Protein AF-A0A928BAE7-F1 (afdb_monomer_lite)

Foldseek 3Di:
DPPVVVVVLQVVCVVVVHGSVVVVVVQVVVCVVVVHRPDDPDDDPPPPPVVVVVVVVVVVQVVCVVVVNPPDDPVRVVVVVVVVVVPD

Secondary structure (DSSP, 8-state):
--HHHHHHHHHHHHHTTS-HHHHHHHHHHHHHHHTS-SS------TT-HHHHHHHHHHHHHHHHHHTT-TT--HHHHHHHHHHHHH--

Radius of gyration: 29.23 Å; chains: 1; bounding box: 53×34×72 Å

Structure (mmCIF, N/CA/C/O backbone):
data_AF-A0A928BAE7-F1
#
_entry.id   AF-A0A928BAE7-F1
#
loop_
_atom_site.group_PDB
_atom_site.id
_atom_site.type_symbol
_atom_site.label_atom_id
_atom_site.label_alt_id
_atom_site.label_comp_id
_atom_site.label_asym_id
_atom_site.label_entity_id
_atom_site.label_seq_id
_atom_site.pdbx_PDB_ins_code
_atom_site.Cartn_x
_atom_site.Cartn_y
_atom_site.Cartn_z
_atom_site.occupancy
_atom_site.B_iso_or_equiv
_atom_site.auth_seq_id
_atom_site.auth_comp_id
_atom_site.auth_asym_id
_atom_site.auth_atom_id
_atom_site.pdbx_PDB_model_num
ATOM 1 N N . MET A 1 1 ? 12.984 9.110 -6.424 1.00 62.44 1 MET A N 1
ATOM 2 C CA . MET A 1 1 ? 13.095 7.801 -5.752 1.00 62.44 1 MET A CA 1
ATOM 3 C C . MET A 1 1 ? 14.317 7.865 -4.876 1.00 62.44 1 MET A C 1
ATOM 5 O O . MET A 1 1 ? 15.324 8.388 -5.338 1.00 62.44 1 MET A O 1
ATOM 9 N N . ASP A 1 2 ? 14.191 7.405 -3.637 1.00 84.81 2 ASP A N 1
ATOM 10 C CA . ASP A 1 2 ? 15.348 7.198 -2.773 1.00 84.81 2 ASP A CA 1
ATOM 11 C C . ASP A 1 2 ? 16.327 6.217 -3.451 1.00 84.81 2 ASP A C 1
ATOM 13 O O . ASP A 1 2 ? 15.896 5.334 -4.204 1.00 84.81 2 ASP A O 1
ATOM 17 N N . ALA A 1 3 ? 17.629 6.407 -3.243 1.00 86.88 3 ALA A N 1
ATOM 18 C CA . ALA A 1 3 ? 18.663 5.536 -3.790 1.00 86.88 3 ALA A CA 1
ATOM 19 C C . ALA A 1 3 ? 18.530 4.102 -3.253 1.00 86.88 3 ALA A C 1
ATOM 21 O O . ALA A 1 3 ? 18.730 3.153 -4.012 1.00 86.88 3 ALA A O 1
ATOM 22 N N . GLU A 1 4 ? 18.117 3.946 -1.993 1.00 90.31 4 GLU A N 1
ATOM 23 C CA . GLU A 1 4 ? 17.873 2.636 -1.376 1.00 90.31 4 GLU A CA 1
ATOM 24 C C . GLU A 1 4 ? 16.678 1.932 -2.030 1.00 90.31 4 GLU A C 1
ATOM 26 O O . GLU A 1 4 ? 16.804 0.811 -2.523 1.00 90.31 4 GLU A O 1
ATOM 31 N N . LEU A 1 5 ? 15.552 2.640 -2.169 1.00 91.44 5 LEU A N 1
ATOM 32 C CA . LEU A 1 5 ? 14.344 2.116 -2.817 1.00 91.44 5 LEU A CA 1
ATOM 33 C C . LEU A 1 5 ? 14.604 1.687 -4.269 1.00 91.44 5 LEU A C 1
ATOM 35 O O . LEU A 1 5 ? 14.045 0.701 -4.752 1.00 91.44 5 LEU A O 1
ATOM 39 N N . LYS A 1 6 ? 15.453 2.431 -4.987 1.00 89.50 6 LYS A N 1
ATOM 40 C CA . LYS A 1 6 ? 15.852 2.067 -6.347 1.00 89.50 6 LYS A CA 1
ATOM 41 C C . LYS A 1 6 ? 16.666 0.770 -6.367 1.00 89.50 6 LYS A C 1
ATOM 43 O O . LYS A 1 6 ? 16.412 -0.064 -7.232 1.00 89.50 6 LYS A O 1
ATOM 48 N N . ALA A 1 7 ? 17.608 0.599 -5.441 1.00 92.00 7 ALA A N 1
ATOM 49 C CA . ALA A 1 7 ? 18.430 -0.605 -5.365 1.00 92.00 7 ALA A CA 1
ATOM 50 C C . ALA A 1 7 ? 17.588 -1.853 -5.048 1.00 92.00 7 ALA A C 1
ATOM 52 O O . ALA A 1 7 ? 17.773 -2.894 -5.678 1.00 92.00 7 ALA A O 1
ATOM 53 N N . GLU A 1 8 ? 16.622 -1.739 -4.132 1.00 93.31 8 GLU A N 1
ATOM 54 C CA . GLU A 1 8 ? 15.675 -2.820 -3.830 1.00 93.31 8 GLU A CA 1
ATOM 55 C C . GLU A 1 8 ? 14.819 -3.191 -5.046 1.00 93.31 8 GLU A C 1
ATOM 57 O O . GLU A 1 8 ? 14.673 -4.370 -5.375 1.00 93.31 8 GLU A O 1
ATOM 62 N N . PHE A 1 9 ? 14.292 -2.186 -5.751 1.00 92.31 9 PHE A N 1
ATOM 63 C CA . PHE A 1 9 ? 13.493 -2.409 -6.953 1.00 92.31 9 PHE A CA 1
ATOM 64 C C . PHE A 1 9 ? 14.304 -3.045 -8.088 1.00 92.31 9 PHE A C 1
ATOM 66 O O . PHE A 1 9 ? 13.809 -3.955 -8.755 1.00 92.31 9 PHE A O 1
ATOM 73 N N . ASP A 1 10 ? 15.542 -2.591 -8.307 1.00 92.69 10 ASP A N 1
ATOM 74 C CA . ASP A 1 10 ? 16.428 -3.142 -9.336 1.00 92.69 10 ASP A CA 1
ATOM 75 C C . ASP A 1 10 ? 16.742 -4.621 -9.041 1.00 92.69 10 ASP A C 1
ATOM 77 O O . ASP A 1 10 ? 16.571 -5.464 -9.924 1.00 92.69 10 ASP A O 1
ATOM 81 N N . LYS A 1 11 ? 17.071 -4.960 -7.785 1.00 94.94 11 LYS A N 1
ATOM 82 C CA . LYS A 1 11 ? 17.305 -6.348 -7.352 1.00 94.94 11 LYS A CA 1
ATOM 83 C C . LYS A 1 11 ? 16.077 -7.240 -7.566 1.00 94.94 11 LYS A C 1
ATOM 85 O O . LYS A 1 11 ? 16.200 -8.344 -8.091 1.00 94.94 11 LYS A O 1
ATOM 90 N N . LEU A 1 12 ? 14.887 -6.757 -7.209 1.00 94.69 12 LEU A N 1
ATOM 91 C CA . LEU A 1 12 ? 13.639 -7.496 -7.419 1.00 94.69 12 LEU A CA 1
ATOM 92 C C . LEU A 1 12 ? 13.368 -7.749 -8.912 1.00 94.69 12 LEU A C 1
ATOM 94 O O . LEU A 1 12 ? 12.932 -8.830 -9.303 1.00 94.69 12 LEU A O 1
ATOM 98 N N . CYS A 1 13 ? 13.632 -6.756 -9.763 1.00 93.62 13 CYS A N 1
ATOM 99 C CA . CYS A 1 13 ? 13.467 -6.913 -11.206 1.00 93.62 13 CYS A CA 1
ATOM 100 C C . CYS A 1 13 ? 14.426 -7.975 -11.770 1.00 93.62 13 CYS A C 1
ATOM 102 O O . CYS A 1 13 ? 14.008 -8.790 -12.597 1.00 93.62 13 CYS A O 1
ATOM 104 N N . GLU A 1 14 ? 15.672 -8.012 -11.287 1.00 94.19 14 GLU A N 1
ATOM 105 C CA . GLU A 1 14 ? 16.656 -9.038 -11.649 1.00 94.19 14 GLU A CA 1
ATOM 106 C C . GLU A 1 14 ? 16.208 -10.447 -11.234 1.00 94.19 14 GLU A C 1
ATOM 108 O O . GLU A 1 14 ? 16.317 -11.372 -12.040 1.00 94.19 14 GLU A O 1
ATOM 113 N N . GLU A 1 15 ? 15.624 -10.612 -10.041 1.00 95.50 15 GLU A N 1
ATOM 114 C CA . GLU A 1 15 ? 15.027 -11.885 -9.594 1.00 95.50 15 GLU A CA 1
ATOM 115 C C . GLU A 1 15 ? 13.890 -12.351 -10.521 1.00 95.50 15 GLU A C 1
ATOM 117 O O . GLU A 1 15 ? 13.718 -13.548 -10.758 1.00 95.50 15 GLU A O 1
ATOM 122 N N . PHE A 1 16 ? 13.144 -11.413 -11.109 1.00 91.81 16 PHE A N 1
ATOM 123 C CA . PHE A 1 16 ? 12.113 -11.697 -12.112 1.00 91.81 16 PHE A CA 1
ATOM 124 C C . PHE A 1 16 ? 12.653 -11.849 -13.542 1.00 91.81 16 PHE A C 1
ATOM 126 O O . PHE A 1 16 ? 11.872 -12.072 -14.471 1.00 91.81 16 PHE A O 1
ATOM 133 N N . GLY A 1 17 ? 13.969 -11.736 -13.745 1.00 94.25 17 GLY A N 1
ATOM 134 C CA . GLY A 1 17 ? 14.608 -11.865 -15.053 1.00 94.25 17 GLY A CA 1
ATOM 135 C C . GLY A 1 17 ? 14.296 -10.711 -16.009 1.00 94.25 17 GLY A C 1
ATOM 136 O O . GLY A 1 17 ? 14.304 -10.903 -17.226 1.00 94.25 17 GLY A O 1
ATOM 137 N N . MET A 1 18 ? 13.991 -9.516 -15.490 1.00 94.88 18 MET A N 1
ATOM 138 C CA . MET A 1 18 ? 13.696 -8.332 -16.301 1.00 94.88 18 MET A CA 1
ATOM 139 C C . MET A 1 18 ? 14.395 -7.077 -15.778 1.00 94.88 18 MET A C 1
ATOM 141 O O . MET A 1 18 ? 14.801 -6.992 -14.630 1.00 94.88 18 MET A O 1
ATOM 145 N N . SER A 1 19 ? 14.526 -6.055 -16.622 1.00 93.44 19 SER A N 1
ATOM 146 C CA . SER A 1 19 ? 15.057 -4.767 -16.170 1.00 93.44 19 SER A CA 1
ATOM 147 C C . SER A 1 19 ? 13.982 -3.925 -15.481 1.00 93.44 19 SER A C 1
ATOM 149 O O . SER A 1 19 ? 12.803 -3.989 -15.842 1.00 93.44 19 SER A O 1
ATOM 151 N N . ALA A 1 20 ? 14.400 -3.038 -14.578 1.00 92.00 20 ALA A N 1
ATOM 152 C CA . ALA A 1 20 ? 13.530 -2.037 -13.958 1.00 92.00 20 ALA A CA 1
ATOM 153 C C . ALA A 1 20 ? 12.729 -1.214 -14.984 1.00 92.00 20 ALA A C 1
ATOM 155 O O . ALA A 1 20 ? 11.538 -0.960 -14.806 1.00 92.00 20 ALA A O 1
ATOM 156 N N . ASN A 1 21 ? 13.352 -0.863 -16.115 1.00 93.12 21 ASN A N 1
ATOM 157 C CA . ASN A 1 21 ? 12.673 -0.168 -17.209 1.00 93.12 21 ASN A CA 1
ATOM 158 C C . ASN A 1 21 ? 11.569 -1.030 -17.849 1.00 93.12 21 ASN A C 1
ATOM 160 O O . ASN A 1 21 ? 10.514 -0.526 -18.231 1.00 93.12 21 ASN A O 1
ATOM 164 N N . THR A 1 22 ? 11.778 -2.343 -17.958 1.00 95.38 22 THR A N 1
ATOM 165 C CA . THR A 1 22 ? 10.763 -3.270 -18.480 1.00 95.38 22 THR A CA 1
ATOM 166 C C . THR A 1 22 ? 9.574 -3.366 -17.528 1.00 95.38 22 THR A C 1
ATOM 168 O O . THR A 1 22 ? 8.435 -3.186 -17.964 1.00 95.38 22 THR A O 1
ATOM 171 N N . ALA A 1 23 ? 9.830 -3.554 -16.230 1.00 93.88 23 ALA A N 1
ATOM 172 C CA . ALA A 1 23 ? 8.796 -3.597 -15.196 1.00 93.88 23 ALA A CA 1
ATOM 173 C C . ALA A 1 23 ? 7.968 -2.299 -15.163 1.00 93.88 23 ALA A C 1
ATOM 175 O O . ALA A 1 23 ? 6.734 -2.337 -15.174 1.00 93.88 23 ALA A O 1
ATOM 176 N N . PHE A 1 24 ? 8.634 -1.143 -15.240 1.00 93.56 24 PHE A N 1
ATOM 177 C CA . PHE A 1 24 ? 7.968 0.157 -15.299 1.00 93.56 24 PHE A CA 1
ATOM 178 C C . PHE A 1 24 ? 7.078 0.306 -16.543 1.00 93.56 24 PHE A C 1
ATOM 180 O O . PHE A 1 24 ? 5.929 0.740 -16.449 1.00 93.56 24 PHE A O 1
ATOM 187 N N . ASN A 1 25 ? 7.557 -0.117 -17.715 1.00 94.75 25 ASN A N 1
ATOM 188 C CA . ASN A 1 25 ? 6.761 -0.078 -18.943 1.00 94.75 25 ASN A CA 1
ATOM 189 C C . ASN A 1 25 ? 5.519 -0.983 -18.875 1.00 94.75 25 ASN A C 1
ATOM 191 O O . ASN A 1 25 ? 4.459 -0.613 -19.387 1.00 94.75 25 ASN A O 1
ATOM 195 N N . ILE A 1 26 ? 5.620 -2.154 -18.240 1.00 95.00 26 ILE A N 1
ATOM 196 C CA . ILE A 1 26 ? 4.472 -3.045 -18.002 1.00 95.00 26 ILE A CA 1
ATOM 197 C C . ILE A 1 26 ? 3.449 -2.366 -17.083 1.00 95.00 26 ILE A C 1
ATOM 199 O O . ILE A 1 26 ? 2.247 -2.380 -17.381 1.00 95.00 26 ILE A O 1
ATOM 203 N N . TYR A 1 27 ? 3.918 -1.729 -16.008 1.00 94.25 27 TYR A N 1
ATOM 204 C CA . TYR A 1 27 ? 3.075 -0.968 -15.089 1.00 94.25 27 TYR A CA 1
ATOM 205 C C . TYR A 1 27 ? 2.307 0.146 -15.816 1.00 94.25 27 TYR A C 1
ATOM 207 O O . TYR A 1 27 ? 1.075 0.163 -15.784 1.00 94.25 27 TYR A O 1
ATOM 215 N N . VAL A 1 28 ? 3.004 1.014 -16.559 1.00 96.19 28 VAL A N 1
ATOM 216 C CA . VAL A 1 28 ? 2.388 2.135 -17.293 1.00 96.19 28 VAL A CA 1
ATOM 217 C C . VAL A 1 28 ? 1.355 1.642 -18.309 1.00 96.19 28 VAL A C 1
ATOM 219 O O . VAL A 1 28 ? 0.238 2.161 -18.362 1.00 96.19 28 VAL A O 1
ATOM 222 N N . LYS A 1 29 ? 1.671 0.591 -19.077 1.00 95.94 29 LYS A N 1
ATOM 223 C CA . LYS A 1 29 ? 0.713 -0.015 -20.020 1.00 95.94 29 LYS A CA 1
ATOM 224 C C . LYS A 1 29 ? -0.536 -0.539 -19.312 1.00 95.94 29 LYS A C 1
ATOM 226 O O . LYS A 1 29 ? -1.640 -0.410 -19.840 1.00 95.94 29 LYS A O 1
ATOM 231 N N . THR A 1 30 ? -0.378 -1.112 -18.123 1.00 95.56 30 THR A N 1
ATOM 232 C CA . THR A 1 30 ? -1.499 -1.625 -17.327 1.00 95.56 30 THR A CA 1
ATOM 233 C C . THR A 1 30 ? -2.384 -0.492 -16.818 1.00 95.56 30 THR A C 1
ATOM 235 O O . THR A 1 30 ? -3.605 -0.583 -16.955 1.00 95.56 30 THR A O 1
ATOM 238 N N . VAL A 1 31 ? -1.784 0.600 -16.334 1.00 96.75 31 VAL A N 1
ATOM 239 C CA . VAL A 1 31 ? -2.505 1.807 -15.899 1.00 96.75 31 VAL A CA 1
ATOM 240 C C . VAL A 1 31 ? -3.316 2.410 -17.044 1.00 96.75 31 VAL A C 1
ATOM 242 O O . VAL A 1 31 ? -4.506 2.672 -16.881 1.00 96.75 31 VAL A O 1
ATOM 245 N N . ILE A 1 32 ? -2.711 2.568 -18.226 1.00 96.69 32 ILE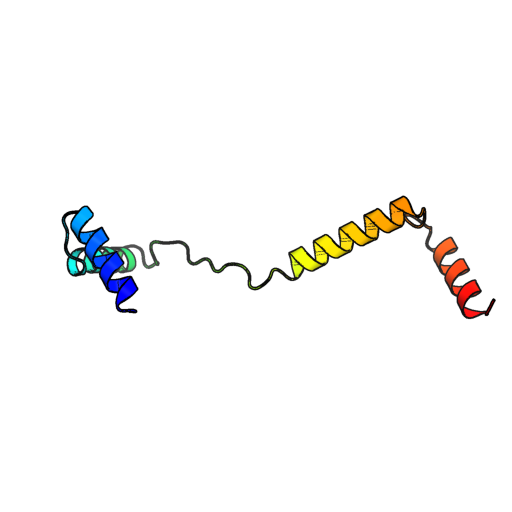 A N 1
ATOM 246 C CA . ILE A 1 32 ? -3.390 3.115 -19.412 1.00 96.69 32 ILE A CA 1
ATOM 247 C C . ILE A 1 32 ? -4.544 2.204 -19.845 1.00 96.69 32 ILE A C 1
ATOM 249 O O . ILE A 1 32 ? -5.655 2.679 -20.081 1.00 96.69 32 ILE A O 1
ATOM 253 N N . ARG A 1 33 ? -4.301 0.888 -19.918 1.00 96.50 33 ARG A N 1
ATOM 254 C CA . ARG A 1 33 ? -5.298 -0.095 -20.365 1.00 96.50 33 ARG A CA 1
ATOM 255 C C . ARG A 1 33 ? -6.502 -0.174 -19.431 1.00 96.50 33 ARG A C 1
ATOM 257 O O . ARG A 1 33 ? -7.619 -0.338 -19.908 1.00 96.50 33 ARG A O 1
ATOM 264 N N . GLN A 1 34 ? -6.280 -0.083 -18.120 1.00 95.50 34 GLN A N 1
ATOM 265 C CA . GLN A 1 34 ? -7.345 -0.205 -17.121 1.00 95.50 34 GLN A CA 1
ATOM 266 C C . GLN A 1 34 ? -7.912 1.145 -16.662 1.00 95.50 34 GLN A C 1
ATOM 268 O O . GLN A 1 34 ? -8.885 1.158 -15.914 1.00 95.50 34 GLN A O 1
ATOM 273 N N . ARG A 1 35 ? -7.311 2.269 -17.081 1.00 94.06 35 ARG A N 1
ATOM 274 C CA . ARG A 1 35 ? -7.630 3.633 -16.615 1.00 94.06 35 ARG A CA 1
ATOM 275 C C . ARG A 1 35 ? -7.680 3.758 -15.084 1.00 94.06 35 ARG A C 1
ATOM 277 O O . ARG A 1 35 ? -8.469 4.526 -14.544 1.00 94.06 35 ARG A O 1
ATOM 284 N N . ARG A 1 36 ? -6.844 2.987 -14.388 1.00 92.81 36 ARG A N 1
ATOM 285 C CA . ARG A 1 36 ? -6.721 2.981 -12.925 1.00 92.81 36 ARG A CA 1
ATOM 286 C C . ARG A 1 36 ? -5.340 2.494 -12.512 1.00 92.81 36 ARG A C 1
ATOM 288 O O . ARG A 1 36 ? -4.661 1.817 -13.282 1.00 92.81 36 ARG A O 1
ATOM 295 N N . ILE A 1 37 ? -4.964 2.782 -11.277 1.00 93.75 37 ILE A N 1
ATOM 296 C CA . ILE A 1 37 ? -3.751 2.245 -10.670 1.00 93.75 37 ILE A CA 1
ATOM 297 C C . ILE A 1 37 ? -3.988 0.767 -10.291 1.00 93.75 37 ILE A C 1
ATOM 299 O O . ILE A 1 37 ? -4.992 0.469 -9.644 1.00 93.75 37 ILE A O 1
ATOM 303 N N . PRO A 1 38 ? -3.132 -0.185 -10.720 1.00 90.25 38 PRO A N 1
ATOM 304 C CA . PRO A 1 38 ? -3.332 -1.624 -10.519 1.00 90.25 38 PRO A CA 1
ATOM 305 C C . PRO A 1 38 ? -2.941 -2.111 -9.111 1.00 90.25 38 PRO A C 1
ATOM 307 O O . PRO A 1 38 ? -2.502 -3.245 -8.950 1.00 90.25 38 PRO A O 1
ATOM 310 N N . PHE A 1 39 ? -3.095 -1.263 -8.099 1.00 88.00 39 PHE A N 1
ATOM 311 C CA . PHE A 1 39 ? -2.940 -1.591 -6.686 1.00 88.00 39 PHE A CA 1
ATOM 312 C C . PHE A 1 39 ? -3.928 -0.753 -5.868 1.00 88.00 39 PHE A C 1
ATOM 314 O O . PHE A 1 39 ? -4.378 0.301 -6.326 1.00 88.00 39 PHE A O 1
ATOM 321 N N . ALA A 1 40 ? -4.300 -1.240 -4.685 1.00 86.44 40 ALA A N 1
ATOM 322 C CA . ALA A 1 40 ? -5.134 -0.480 -3.764 1.00 86.44 40 ALA A CA 1
ATOM 323 C C . ALA A 1 40 ? -4.335 0.719 -3.238 1.00 86.44 40 ALA A C 1
ATOM 325 O O . ALA A 1 40 ? -3.184 0.572 -2.830 1.00 86.44 40 ALA A O 1
ATOM 326 N N . ILE A 1 41 ? -4.929 1.910 -3.298 1.00 85.62 41 ILE A N 1
ATOM 327 C CA . ILE A 1 41 ? -4.356 3.101 -2.673 1.00 85.62 41 ILE A CA 1
ATOM 328 C C . ILE A 1 41 ? -4.980 3.180 -1.290 1.00 85.62 41 ILE A C 1
ATOM 330 O O . ILE A 1 41 ? -6.095 3.672 -1.128 1.00 85.62 41 ILE A O 1
ATOM 334 N N . GLU A 1 42 ? -4.264 2.632 -0.321 1.00 83.81 42 GLU A N 1
ATOM 335 C CA . GLU A 1 42 ? -4.647 2.634 1.082 1.00 83.81 42 GLU A CA 1
ATOM 336 C C . GLU A 1 42 ? -3.624 3.471 1.844 1.00 83.81 42 GLU A C 1
ATOM 338 O O . GLU A 1 42 ? -2.422 3.409 1.584 1.00 83.81 42 GLU A O 1
ATOM 343 N N . ALA A 1 43 ? -4.117 4.300 2.753 1.00 77.06 43 ALA A N 1
ATOM 344 C CA . ALA A 1 43 ? -3.306 4.930 3.774 1.00 77.06 43 ALA A CA 1
ATOM 345 C C . ALA A 1 43 ? -3.795 4.367 5.100 1.00 77.06 43 ALA A C 1
ATOM 347 O O . ALA A 1 43 ? -5.012 4.287 5.304 1.00 77.06 43 ALA A O 1
ATOM 348 N N . ASP A 1 44 ? -2.869 4.000 5.987 1.00 71.06 44 ASP A N 1
ATOM 349 C CA . ASP A 1 44 ? -3.246 3.727 7.366 1.00 71.06 44 ASP A CA 1
ATOM 350 C C . ASP A 1 44 ? -4.027 4.942 7.877 1.00 71.06 44 ASP A C 1
ATOM 352 O O . ASP A 1 44 ? -3.578 6.081 7.672 1.00 71.06 44 ASP A O 1
ATOM 356 N N . PRO A 1 45 ? -5.219 4.746 8.472 1.00 64.62 45 PRO A N 1
ATOM 357 C CA . PRO A 1 45 ? -5.953 5.857 9.039 1.00 64.62 45 PRO A CA 1
ATOM 358 C C . PRO A 1 45 ? -5.012 6.555 10.013 1.00 64.62 45 PRO A C 1
ATOM 360 O O . PRO A 1 45 ? -4.503 5.928 10.943 1.00 64.62 45 PRO A O 1
ATOM 363 N N . ILE A 1 46 ? -4.739 7.835 9.737 1.00 65.06 46 ILE A N 1
ATOM 364 C CA . ILE A 1 46 ? -3.939 8.701 10.595 1.00 65.06 46 ILE A CA 1
ATOM 365 C C . ILE A 1 46 ? -4.605 8.654 11.958 1.00 65.06 46 ILE A C 1
ATOM 367 O O . ILE A 1 46 ? -5.627 9.297 12.180 1.00 65.06 46 ILE A O 1
ATOM 371 N N . ASP A 1 47 ? -4.021 7.834 12.824 1.00 63.00 47 ASP A N 1
ATOM 372 C CA . ASP A 1 47 ? -4.256 7.813 14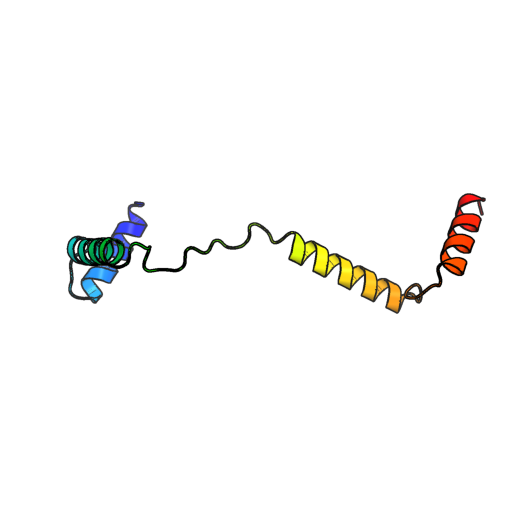.245 1.00 63.00 47 ASP A CA 1
ATOM 373 C C . ASP A 1 47 ? -5.756 7.761 14.575 1.00 63.00 47 ASP A C 1
ATOM 375 O O . ASP A 1 47 ? -6.327 8.767 14.986 1.00 63.00 47 ASP A O 1
ATOM 379 N N . ASP A 1 48 ? -6.391 6.606 14.318 1.00 68.88 48 ASP A N 1
ATOM 380 C CA . ASP A 1 48 ? -7.845 6.394 14.359 1.00 68.88 48 ASP A CA 1
ATOM 381 C C . ASP A 1 48 ? -8.482 6.953 15.648 1.00 68.88 48 ASP A C 1
ATOM 383 O O . ASP A 1 48 ? -8.620 6.295 16.686 1.00 68.88 48 ASP A O 1
ATOM 387 N N . VAL A 1 49 ? -8.861 8.233 15.576 1.00 74.81 49 VAL A N 1
ATOM 388 C CA . VAL A 1 49 ? -9.511 8.984 16.650 1.00 74.81 49 VAL A CA 1
ATOM 389 C C . VAL A 1 49 ? -10.806 8.281 17.041 1.00 74.81 49 VAL A C 1
ATOM 391 O O . VAL A 1 49 ? -11.179 8.308 18.216 1.00 74.81 49 VAL A O 1
ATOM 394 N N . MET A 1 50 ? -11.461 7.611 16.087 1.00 74.81 50 MET A N 1
ATOM 395 C CA . MET A 1 50 ? -12.668 6.841 16.346 1.00 74.81 50 MET A CA 1
ATOM 396 C C . MET A 1 50 ? -12.356 5.578 17.137 1.00 74.81 50 MET A C 1
ATOM 398 O O . MET A 1 50 ? -13.065 5.307 18.102 1.00 74.81 50 MET A O 1
ATOM 402 N N . GLU A 1 51 ? -11.279 4.854 16.831 1.00 80.25 51 GLU A N 1
ATOM 403 C CA . GLU A 1 51 ? -10.890 3.677 17.617 1.00 80.25 51 GLU A CA 1
ATOM 404 C C . GLU A 1 51 ? -10.476 4.055 19.042 1.00 80.25 51 GLU A C 1
ATOM 406 O O . GLU A 1 51 ? -10.901 3.416 20.009 1.00 80.25 51 GLU A O 1
ATOM 411 N N . ARG A 1 52 ? -9.733 5.154 19.213 1.00 82.38 52 ARG A N 1
ATOM 412 C CA . ARG A 1 52 ? -9.438 5.687 20.553 1.00 82.38 52 ARG A CA 1
ATOM 413 C C . ARG A 1 52 ? -10.693 6.097 21.309 1.00 82.38 52 ARG A C 1
ATOM 415 O O . ARG A 1 52 ? -10.846 5.724 22.472 1.00 82.38 52 ARG A O 1
ATOM 422 N N . GLY A 1 53 ? -11.579 6.855 20.664 1.00 86.19 53 GLY A N 1
ATOM 423 C CA . GLY A 1 53 ? -12.837 7.303 21.260 1.00 86.19 53 GLY A CA 1
ATOM 424 C C . GLY A 1 53 ? -13.718 6.123 21.661 1.00 86.19 53 GLY A C 1
ATOM 425 O O . GLY A 1 53 ? -14.247 6.084 22.771 1.00 86.19 53 GLY A O 1
ATOM 426 N N . ARG A 1 54 ? -13.796 5.109 20.797 1.00 87.75 54 ARG A N 1
ATOM 427 C CA . ARG A 1 54 ? -14.538 3.871 21.033 1.00 87.75 54 ARG A CA 1
ATOM 428 C C . ARG A 1 54 ? -13.954 3.077 22.201 1.00 87.75 54 ARG A C 1
ATOM 430 O O . ARG A 1 54 ? -14.704 2.664 23.085 1.00 87.75 54 ARG A O 1
ATOM 437 N N . LYS A 1 55 ? -12.630 2.914 22.258 1.00 90.38 55 LYS A N 1
ATOM 438 C CA . LYS A 1 55 ? -11.946 2.227 23.363 1.00 90.38 55 LYS A CA 1
ATOM 439 C C . LYS A 1 55 ? -12.154 2.948 24.696 1.00 90.38 55 LYS A C 1
ATOM 441 O O . LYS A 1 55 ? -12.523 2.306 25.674 1.00 90.38 55 LYS A O 1
ATOM 446 N N . ALA A 1 56 ? -11.996 4.273 24.724 1.00 90.12 56 ALA A N 1
ATOM 447 C CA . ALA A 1 56 ? -12.244 5.079 25.919 1.00 90.12 56 ALA A CA 1
ATOM 448 C C . ALA A 1 56 ? -13.705 4.973 26.390 1.00 90.12 56 ALA A C 1
ATOM 450 O O . ALA A 1 56 ? -13.963 4.815 27.582 1.00 90.12 56 ALA A O 1
ATOM 451 N N . PHE A 1 57 ? -14.662 5.000 25.458 1.00 88.88 57 PHE A N 1
ATOM 452 C CA . PHE A 1 57 ? -16.083 4.849 25.766 1.00 88.88 57 PHE A CA 1
ATOM 453 C C . PHE A 1 57 ? -16.412 3.484 26.386 1.00 88.88 57 PHE A C 1
ATOM 455 O O . PHE A 1 57 ? -17.119 3.418 27.394 1.00 88.88 57 PHE A O 1
ATOM 462 N N . TYR A 1 58 ? -15.883 2.393 25.825 1.00 90.00 58 TYR A N 1
ATOM 463 C CA . TYR A 1 58 ? -16.097 1.058 26.386 1.00 90.00 58 TYR A CA 1
ATOM 464 C C . TYR A 1 58 ? -15.430 0.877 27.754 1.00 90.00 58 TYR A C 1
ATOM 466 O O . TYR A 1 58 ? -16.033 0.257 28.629 1.00 90.00 58 TYR A O 1
ATOM 474 N N . GLU A 1 59 ? -14.247 1.458 27.970 1.00 90.69 59 GLU A N 1
ATOM 475 C CA . GLU A 1 59 ? -13.577 1.442 29.276 1.00 90.69 59 GLU A CA 1
ATOM 476 C C . GLU A 1 59 ? -14.422 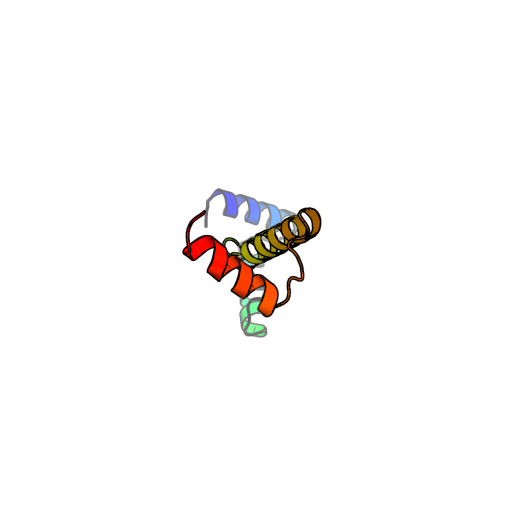2.172 30.335 1.00 90.69 59 GLU A C 1
ATOM 478 O O . GLU A 1 59 ? -14.701 1.610 31.393 1.00 90.69 59 GLU A O 1
ATOM 483 N N . MET A 1 60 ? -14.927 3.375 30.021 1.00 87.62 60 MET A N 1
ATOM 484 C CA . MET A 1 60 ? -15.826 4.127 30.910 1.00 87.62 60 MET A CA 1
ATOM 485 C C . MET A 1 60 ? -17.087 3.331 31.254 1.00 87.62 60 MET A C 1
ATOM 487 O O . MET A 1 60 ? -17.505 3.297 32.410 1.00 87.62 60 MET A O 1
ATOM 491 N N . ARG A 1 61 ? -17.677 2.643 30.269 1.00 84.81 61 ARG A N 1
ATOM 492 C CA . ARG A 1 61 ? -18.867 1.810 30.485 1.00 84.81 61 ARG A CA 1
ATOM 493 C C . ARG A 1 61 ? -18.574 0.590 31.363 1.00 84.81 61 ARG A C 1
ATOM 495 O O . ARG A 1 61 ? -19.427 0.227 32.170 1.00 84.81 61 ARG A O 1
ATOM 502 N N . ARG A 1 62 ? -17.392 -0.026 31.230 1.00 87.69 62 ARG A N 1
ATOM 503 C CA . ARG A 1 62 ? -16.956 -1.133 32.098 1.00 87.69 62 ARG A CA 1
ATOM 504 C C . ARG A 1 62 ? -16.802 -0.660 33.542 1.00 87.69 62 ARG A C 1
ATOM 506 O O . ARG A 1 62 ? -17.392 -1.256 34.433 1.00 87.69 62 ARG A O 1
ATOM 513 N N . ILE A 1 63 ? -16.097 0.453 33.744 1.00 86.12 63 ILE A N 1
ATO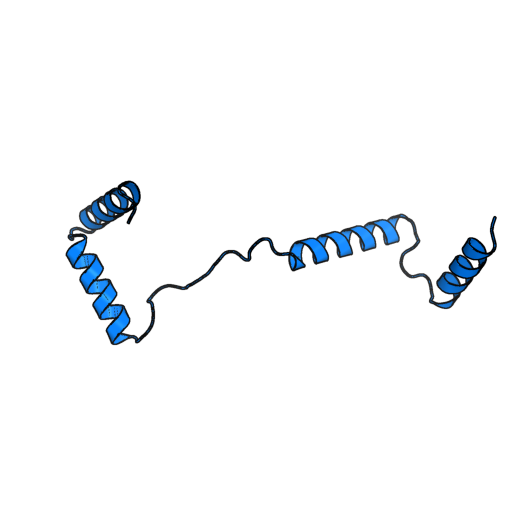M 514 C CA . ILE A 1 63 ? -15.881 1.059 35.065 1.00 86.12 63 ILE A CA 1
ATOM 515 C C . ILE A 1 63 ? -17.218 1.452 35.709 1.00 86.12 63 ILE A C 1
ATOM 517 O O . ILE A 1 63 ? -17.413 1.222 36.899 1.00 86.12 63 ILE A O 1
ATOM 521 N N . ALA A 1 64 ? -18.163 2.007 34.945 1.00 83.38 64 ALA A N 1
ATOM 522 C CA . ALA A 1 64 ? -19.492 2.328 35.462 1.00 83.38 64 ALA A CA 1
ATOM 523 C C . ALA A 1 64 ? -20.263 1.072 35.906 1.00 83.38 64 ALA A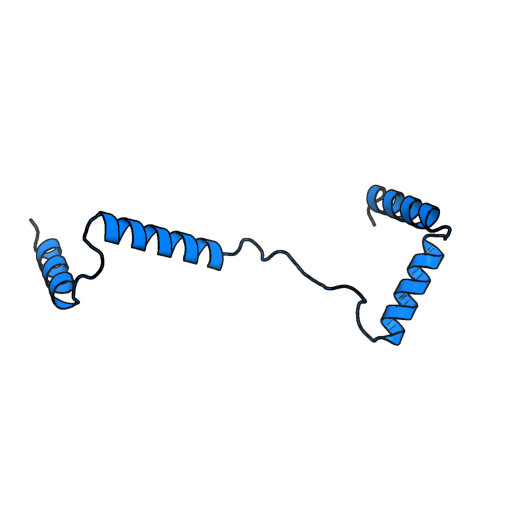 C 1
ATOM 525 O O . ALA A 1 64 ? -20.943 1.088 36.928 1.00 83.38 64 ALA A O 1
ATOM 526 N N . ALA A 1 65 ? -20.140 -0.035 35.166 1.00 82.06 65 ALA A N 1
ATOM 527 C CA . ALA A 1 65 ? -20.770 -1.300 35.540 1.00 82.06 65 ALA A CA 1
ATOM 528 C C . ALA A 1 65 ? -20.141 -1.905 36.802 1.00 82.06 65 ALA A C 1
ATOM 530 O O . ALA A 1 65 ? -20.865 -2.357 37.684 1.00 82.06 65 ALA A O 1
ATOM 531 N N . GLU A 1 66 ? -18.811 -1.867 36.912 1.00 85.31 66 GLU A N 1
ATOM 532 C CA . GLU A 1 66 ? -18.069 -2.342 38.088 1.00 85.31 66 GLU A CA 1
ATOM 533 C C . GLU A 1 66 ? -18.390 -1.523 39.348 1.00 85.31 66 GLU A C 1
ATOM 535 O O . GLU A 1 66 ? -18.543 -2.092 40.425 1.00 85.31 66 GLU A O 1
ATOM 540 N N . ASN A 1 67 ? -18.549 -0.203 39.215 1.00 84.25 67 ASN A N 1
ATOM 541 C CA . ASN A 1 67 ? -18.881 0.689 40.331 1.00 84.25 67 ASN A CA 1
ATOM 542 C C . ASN A 1 67 ? -20.390 0.795 40.613 1.00 84.25 67 ASN A C 1
ATOM 544 O O . ASN A 1 67 ? -20.794 1.591 41.457 1.00 84.25 67 ASN A O 1
ATOM 548 N N . GLY A 1 68 ? -21.234 0.035 39.906 1.00 74.69 68 GLY A N 1
ATOM 549 C CA . GLY A 1 68 ? -22.687 0.062 40.095 1.00 74.69 68 GLY A CA 1
ATOM 550 C C . GLY A 1 68 ? -23.370 1.369 39.671 1.00 74.69 68 GLY A C 1
ATOM 551 O O . GLY A 1 68 ? -24.538 1.567 39.984 1.00 74.69 68 GLY A O 1
ATOM 552 N N . THR A 1 69 ? -22.674 2.251 38.948 1.00 71.12 69 THR A N 1
ATOM 553 C CA . THR A 1 69 ? -23.217 3.510 38.407 1.00 71.12 69 THR A CA 1
ATOM 554 C C . THR A 1 69 ? -23.759 3.353 36.982 1.00 71.12 69 THR A C 1
ATOM 556 O O . THR A 1 69 ? -24.324 4.283 36.405 1.00 71.12 69 THR A O 1
ATOM 559 N N . ALA A 1 70 ? -23.610 2.170 36.379 1.00 74.25 70 ALA A N 1
ATOM 560 C CA . ALA A 1 70 ? -24.199 1.867 35.082 1.00 74.25 70 ALA A CA 1
ATOM 561 C C . ALA A 1 70 ? -25.702 1.595 35.198 1.00 74.25 70 ALA A C 1
ATOM 563 O O . ALA A 1 70 ? -26.132 0.711 35.932 1.00 74.25 70 ALA A O 1
ATOM 564 N N . GLY A 1 71 ? -26.487 2.286 34.369 1.00 72.12 71 GLY A N 1
ATOM 565 C CA . GLY A 1 71 ? -27.919 2.015 34.225 1.00 72.12 71 GLY A CA 1
ATOM 566 C C . GLY A 1 71 ? -28.826 2.777 35.191 1.00 72.12 71 GLY A C 1
ATOM 567 O O . GLY A 1 71 ? -29.980 2.385 35.329 1.00 72.12 71 GLY A O 1
ATOM 568 N N . MET A 1 72 ? -28.342 3.858 35.813 1.00 76.75 72 MET A N 1
ATOM 569 C CA . MET A 1 72 ? -29.192 4.774 36.581 1.00 76.75 72 MET A CA 1
ATOM 570 C C . MET A 1 72 ? -30.269 5.391 35.683 1.00 76.75 72 MET A C 1
ATOM 572 O O . MET A 1 72 ? -30.007 5.773 34.535 1.00 76.75 72 MET A O 1
ATOM 576 N N . SER A 1 73 ? -31.487 5.489 36.203 1.00 83.88 73 SER A N 1
ATOM 577 C CA . SER A 1 73 ? -32.577 6.186 35.527 1.00 83.88 73 SER A CA 1
ATOM 578 C C . SER A 1 73 ? -32.290 7.689 35.424 1.00 83.88 73 SER A C 1
ATOM 580 O O . SER A 1 73 ? -31.520 8.259 36.198 1.00 83.88 73 SER A O 1
ATOM 582 N N . LEU A 1 74 ? -32.939 8.367 34.470 1.00 82.44 74 LEU A N 1
ATOM 583 C CA . LEU A 1 74 ? -32.827 9.826 34.345 1.00 82.44 74 LEU A CA 1
ATOM 584 C C . LEU A 1 74 ? -33.290 10.554 35.615 1.00 82.44 74 LEU A C 1
ATOM 586 O O . LEU A 1 74 ? -32.808 11.647 35.905 1.00 82.44 74 LEU A O 1
ATOM 590 N N . GLU A 1 75 ? -34.223 9.968 36.360 1.00 86.31 75 GLU A N 1
ATOM 591 C CA . GLU A 1 75 ? -34.713 10.513 37.625 1.00 86.31 75 GLU A CA 1
ATOM 592 C C . GLU A 1 75 ? -33.633 10.457 38.708 1.00 86.31 75 GLU A C 1
ATOM 594 O O . GLU A 1 75 ? -33.316 11.494 39.291 1.00 86.31 75 GLU A O 1
ATOM 599 N N . GLU A 1 76 ? -32.994 9.299 38.896 1.00 84.25 76 GLU A N 1
ATOM 600 C CA . GLU A 1 76 ? -31.900 9.115 39.863 1.00 84.25 76 GLU A CA 1
ATOM 601 C C . GLU A 1 76 ? -30.697 10.013 39.544 1.00 84.25 76 GLU A C 1
ATOM 603 O O . GLU A 1 76 ? -30.158 10.666 40.437 1.00 84.25 76 GLU A O 1
ATOM 608 N N . ILE A 1 77 ? -30.330 10.133 38.263 1.00 85.19 77 ILE A N 1
ATOM 609 C CA . ILE A 1 77 ? -29.240 11.017 37.814 1.00 85.19 77 ILE A CA 1
ATOM 610 C C . ILE A 1 77 ? -29.551 12.484 38.148 1.00 85.19 77 ILE A C 1
ATOM 612 O O . ILE A 1 77 ? -28.696 13.221 38.642 1.00 85.19 77 ILE A O 1
ATOM 616 N N . ASN A 1 78 ? -30.777 12.939 37.875 1.00 88.75 78 ASN A N 1
ATOM 617 C CA . ASN A 1 78 ? -31.167 14.324 38.142 1.00 88.75 78 ASN A CA 1
ATOM 618 C C . ASN A 1 78 ? -31.244 14.627 39.643 1.00 88.75 78 ASN A C 1
ATOM 620 O O . ASN A 1 78 ? -30.922 15.743 40.063 1.00 88.75 78 ASN A O 1
ATOM 624 N N . GLU A 1 79 ? -31.657 13.651 40.450 1.00 88.62 79 GLU A N 1
ATOM 625 C CA . GLU A 1 79 ? -31.688 13.765 41.905 1.00 88.62 79 GLU A CA 1
ATOM 626 C C . GLU A 1 79 ? -30.272 13.884 42.488 1.00 88.62 79 GLU A C 1
ATOM 628 O O . GLU A 1 79 ? -30.020 14.798 43.276 1.00 88.62 79 GLU A O 1
ATOM 633 N N . GLU A 1 80 ? -29.324 13.067 42.022 1.00 84.81 80 GLU A N 1
ATOM 634 C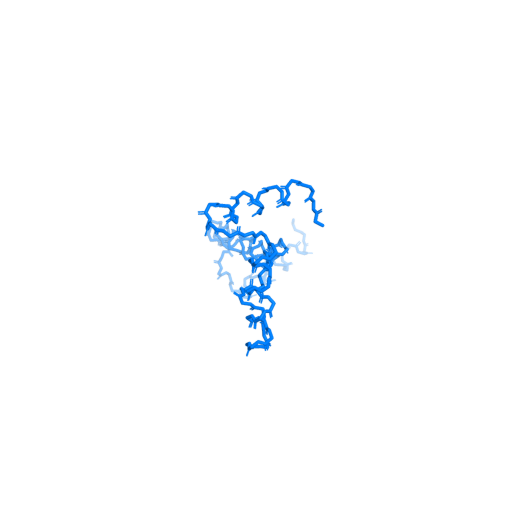 CA . GLU A 1 80 ? -27.914 13.122 42.432 1.00 84.81 80 GLU A CA 1
ATOM 635 C C . GLU A 1 80 ? -27.243 14.450 42.037 1.00 84.81 80 GLU A C 1
ATOM 637 O O . GLU A 1 80 ? -26.622 15.113 42.871 1.00 84.81 80 GLU A O 1
ATOM 642 N N . ILE A 1 81 ? -27.455 14.928 40.801 1.00 87.19 81 ILE A N 1
ATOM 643 C CA . ILE A 1 81 ? -26.966 16.246 40.348 1.00 87.19 81 ILE A CA 1
ATOM 644 C C . ILE A 1 81 ? -27.527 17.372 41.228 1.00 87.19 81 ILE A C 1
ATOM 646 O O . ILE A 1 81 ? -26.820 18.333 41.548 1.00 87.19 81 ILE A O 1
ATOM 650 N N . ARG A 1 82 ? -28.809 17.286 41.608 1.00 89.88 82 ARG A N 1
ATOM 651 C CA . ARG A 1 82 ? -29.463 18.281 42.467 1.00 89.88 82 ARG A CA 1
ATOM 652 C C . ARG A 1 82 ? -28.863 18.284 43.875 1.00 89.88 82 ARG A C 1
ATOM 654 O O . ARG A 1 82 ? -28.721 19.366 44.442 1.00 89.88 82 ARG A O 1
ATOM 661 N N . LEU A 1 83 ? -28.535 17.112 44.422 1.00 87.62 83 LEU A N 1
ATOM 662 C CA . LEU A 1 83 ? -27.895 16.963 45.733 1.00 87.62 83 LEU A CA 1
ATOM 663 C C . LEU A 1 83 ? -26.461 17.516 45.716 1.00 87.62 83 LEU A C 1
ATOM 665 O O . LEU A 1 83 ? -26.161 18.417 46.495 1.00 87.62 83 LEU A O 1
ATOM 669 N N . ALA A 1 84 ? -25.629 17.108 44.752 1.00 87.44 84 ALA A N 1
ATOM 670 C CA . ALA A 1 84 ? -24.243 17.577 44.626 1.00 87.44 84 ALA A CA 1
ATOM 671 C C . ALA A 1 84 ? -24.133 19.102 44.418 1.00 87.44 84 ALA A C 1
ATOM 673 O O . ALA A 1 84 ? -23.232 19.753 44.940 1.00 87.44 84 ALA A O 1
ATOM 674 N N . ARG A 1 85 ? -25.076 19.711 43.684 1.00 88.62 85 ARG A N 1
ATOM 675 C CA . ARG A 1 85 ? -25.127 21.174 43.488 1.00 88.62 85 ARG A CA 1
ATOM 676 C C . ARG A 1 85 ? -25.617 21.947 44.713 1.00 88.62 85 ARG A C 1
ATOM 678 O O . ARG A 1 85 ? -25.412 23.158 44.763 1.00 88.62 85 ARG A O 1
ATOM 685 N N . ARG A 1 86 ? -26.303 21.292 45.656 1.00 81.94 86 ARG A N 1
ATOM 686 C CA . ARG A 1 86 ? -26.797 21.922 46.891 1.00 81.94 86 ARG A CA 1
ATOM 687 C C . ARG A 1 86 ? -25.761 21.960 48.015 1.00 81.94 86 ARG A C 1
ATOM 689 O O . ARG A 1 86 ? -25.978 22.727 48.945 1.00 81.94 86 ARG A O 1
ATOM 696 N N . GLY A 1 87 ? -24.647 21.242 47.877 1.00 68.25 87 GLY A N 1
ATOM 697 C CA . GLY A 1 87 ? -23.534 21.273 48.821 1.00 68.25 87 GLY A CA 1
ATOM 698 C C . GLY A 1 87 ? -23.831 20.515 50.113 1.00 68.25 87 GLY A C 1
ATOM 699 O O . GLY A 1 87 ? -24.274 21.110 51.092 1.00 68.25 87 GLY A O 1
ATOM 700 N N . GLU A 1 88 ? -23.523 19.220 50.102 1.00 53.25 88 GLU A N 1
ATOM 701 C CA . GLU A 1 88 ? -22.781 18.584 51.198 1.00 53.25 88 GLU A CA 1
ATOM 702 C C . GLU A 1 88 ? -21.366 18.294 50.689 1.00 53.25 88 GLU A C 1
ATOM 704 O O . GLU A 1 88 ? -21.254 17.838 49.525 1.00 53.25 88 GLU A O 1
#

Sequence (88 aa):
MDAELKAEFDKLCEEFGMSANTAFNIYVKTVIRQRRIPFAIEADPIDDVMERGRKAFYEMRRIAAENGTAGMSLEEINEEIRLARRGE

pLDDT: mean 86.22, std 9.24, range [53.25, 96.75]